Protein AF-A0A8S1UJ19-F1 (afdb_monomer_lite)

Foldseek 3Di:
DVLLVQLVVLLVDLPAQEDERELDAQAPLVLQVLCCCQPVVHDPVVSVVVVVVVQVVCCVPVVDRRRVSGSLVSLLSGDQSHEYEYEEECAASNRHPVRVVSSVVSHNHHYHYDYDHDYSPDDDDPVVVVVVVVVVCVSVVNPPPDPVVVVVVVVVVVVVVPDPDDDPDPDPDPPDDDDDDDDD

InterPro domains:
  IPR052920 Potential DNA-binding regulatory protein [PTHR43358] (1-150)

Sequence (184 aa):
MGSATAILSASENPNFRVIVCDSPFSNFYMLCSDLAKSRYHIPNFCFKCCWCFIKSKIQKEAHFNVDDLNLLQVVQTLSNDLSIIFLQAKQDELIQTKHATLLIENFRGKKKLITFDGTHNSLRPKQVMEETVALIKKEFGAESWNQTTFQKEIKLSSRHSSVNAPLLRASKTSIIPQTEDTEQ

Secondary structure (DSSP, 8-state):
-HHHHHHHHHHH-TT--EEEEES--S-HHHHHHHHHHHTS---HHHHHHHHHHHHHHHHHHH---GGG--HHHHHHHS-TT-EEEEEEETT-SSS-THHHHHHHHH--SEEEEEEES--TTSPPPHHHHHHHHHHHHHHTT-TT--HHHHHHHHHHHTT-TT----------------------

Radius of gyration: 21.39 Å; chains: 1; bounding box: 75×48×42 Å

Structure (mmCIF, N/CA/C/O backbone):
data_AF-A0A8S1UJ19-F1
#
_entry.id   AF-A0A8S1UJ19-F1
#
loop_
_atom_site.group_PDB
_atom_site.id
_atom_site.type_symbol
_atom_site.label_atom_id
_atom_site.label_alt_id
_atom_site.label_comp_id
_atom_site.label_asym_id
_atom_site.label_entity_id
_atom_site.label_seq_id
_atom_site.pdbx_PDB_ins_code
_atom_site.Cartn_x
_atom_site.Cartn_y
_atom_site.Cartn_z
_atom_site.occupancy
_atom_site.B_iso_or_equiv
_atom_site.auth_seq_id
_atom_site.auth_comp_id
_atom_site.auth_asym_id
_atom_site.auth_atom_id
_atom_site.pdbx_PDB_model_num
ATOM 1 N N . MET A 1 1 ? -1.860 5.958 -4.468 1.00 87.44 1 MET A N 1
ATOM 2 C CA . MET A 1 1 ? -1.381 7.274 -3.972 1.00 87.44 1 MET A CA 1
ATOM 3 C C . MET A 1 1 ? -1.851 7.541 -2.548 1.00 87.44 1 MET A C 1
ATOM 5 O O . MET A 1 1 ? -1.004 7.554 -1.671 1.00 87.44 1 MET A O 1
ATOM 9 N N . GLY A 1 2 ? -3.162 7.656 -2.289 1.00 94.75 2 GLY A N 1
ATOM 10 C CA . GLY A 1 2 ? -3.682 7.975 -0.947 1.00 94.75 2 GLY A CA 1
ATOM 11 C C . GLY A 1 2 ? -3.224 7.027 0.169 1.00 94.75 2 GLY A C 1
ATOM 12 O O . GLY A 1 2 ? -2.862 7.491 1.242 1.00 94.75 2 GLY A O 1
ATOM 13 N N . SER A 1 3 ? -3.135 5.719 -0.099 1.00 95.69 3 SER A N 1
ATOM 14 C CA . SER A 1 3 ? -2.605 4.762 0.882 1.00 95.69 3 SER A CA 1
ATOM 15 C C . SER A 1 3 ? -1.147 5.041 1.281 1.00 95.69 3 SER A C 1
ATOM 17 O O . SER A 1 3 ? -0.821 4.960 2.462 1.00 95.69 3 SER A O 1
ATOM 19 N N . ALA A 1 4 ? -0.283 5.408 0.328 1.00 95.25 4 ALA A N 1
ATOM 20 C CA . ALA A 1 4 ? 1.112 5.730 0.624 1.00 95.25 4 ALA A CA 1
ATOM 21 C C . ALA A 1 4 ? 1.212 6.983 1.495 1.00 95.25 4 ALA A C 1
ATOM 23 O O . ALA A 1 4 ? 1.922 6.985 2.495 1.00 95.25 4 ALA A O 1
ATOM 24 N N . THR A 1 5 ? 0.434 8.014 1.158 1.00 95.62 5 THR A N 1
ATOM 25 C CA . THR A 1 5 ? 0.326 9.230 1.966 1.00 95.62 5 THR A CA 1
ATOM 26 C C . THR A 1 5 ? -0.165 8.917 3.376 1.00 95.62 5 THR A C 1
ATOM 28 O O . THR A 1 5 ? 0.443 9.382 4.327 1.00 95.62 5 THR A O 1
ATOM 31 N N . ALA A 1 6 ? -1.198 8.085 3.536 1.00 97.12 6 ALA A N 1
ATOM 32 C CA . ALA A 1 6 ? -1.717 7.716 4.853 1.00 97.12 6 ALA A CA 1
ATOM 33 C C . ALA A 1 6 ? -0.667 7.006 5.724 1.00 97.12 6 ALA A C 1
ATOM 35 O O . ALA A 1 6 ? -0.534 7.332 6.900 1.00 97.12 6 ALA A O 1
ATOM 36 N N . ILE A 1 7 ? 0.100 6.073 5.148 1.00 96.88 7 ILE A N 1
ATOM 37 C CA . ILE A 1 7 ? 1.187 5.371 5.849 1.00 96.88 7 ILE A CA 1
ATOM 38 C C . ILE A 1 7 ? 2.293 6.351 6.262 1.00 96.88 7 ILE A C 1
ATOM 40 O O . ILE A 1 7 ? 2.727 6.330 7.411 1.00 96.88 7 ILE A O 1
ATOM 44 N N . LEU A 1 8 ? 2.722 7.232 5.355 1.00 95.31 8 LEU A N 1
ATOM 45 C CA . LEU A 1 8 ? 3.752 8.232 5.649 1.00 95.31 8 LEU A CA 1
ATOM 46 C C . LEU A 1 8 ? 3.285 9.224 6.720 1.00 95.31 8 LEU A C 1
ATOM 48 O O . LEU A 1 8 ? 3.982 9.431 7.708 1.00 95.31 8 LEU A O 1
ATOM 52 N N . SER A 1 9 ? 2.069 9.759 6.603 1.00 96.12 9 SER A N 1
ATOM 53 C CA . SER A 1 9 ? 1.495 10.649 7.617 1.00 96.12 9 SER A CA 1
ATOM 54 C C . SER A 1 9 ? 1.358 9.968 8.980 1.00 96.12 9 SER A C 1
ATOM 56 O O . SER A 1 9 ? 1.577 10.608 10.005 1.00 96.12 9 SER A O 1
ATOM 58 N N . ALA A 1 10 ? 1.039 8.670 9.014 1.00 96.06 10 ALA A N 1
ATOM 59 C CA . ALA A 1 10 ? 1.007 7.897 10.254 1.00 96.06 10 ALA A CA 1
ATOM 60 C C . ALA A 1 10 ? 2.392 7.706 10.887 1.00 96.06 10 ALA A C 1
ATOM 62 O O . A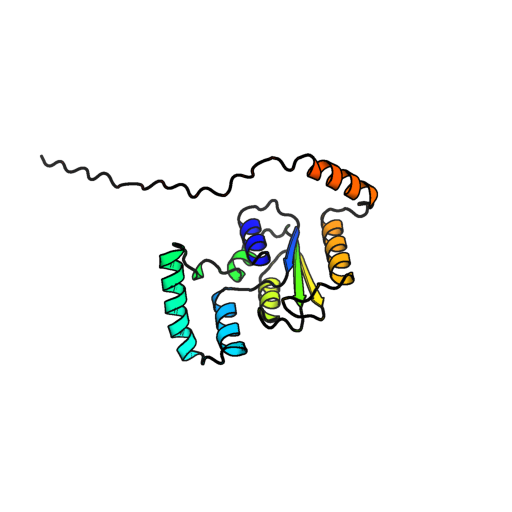LA A 1 10 ? 2.491 7.591 12.106 1.00 96.06 10 ALA A O 1
ATOM 63 N N . SER A 1 11 ? 3.458 7.708 10.083 1.00 94.94 11 SER A N 1
ATOM 64 C CA . SER A 1 11 ? 4.832 7.653 10.593 1.00 94.94 11 SER A CA 1
ATOM 65 C C . SER A 1 11 ? 5.301 8.976 11.197 1.00 94.94 11 SER A C 1
ATOM 67 O O . SER A 1 11 ? 6.086 8.974 12.140 1.00 94.94 11 SER A O 1
ATOM 69 N N . GLU A 1 12 ? 4.779 10.100 10.704 1.00 93.81 12 GLU A N 1
ATOM 70 C CA . GLU A 1 12 ? 5.092 11.439 11.215 1.00 93.81 12 GLU A CA 1
ATOM 71 C C . GLU A 1 12 ? 4.229 11.826 12.424 1.00 93.81 12 GLU A C 1
ATOM 73 O O . GLU A 1 12 ? 4.625 12.664 13.233 1.00 93.81 12 GLU A O 1
ATOM 78 N N . ASN A 1 13 ? 3.043 11.226 12.565 1.00 92.94 13 ASN A N 1
ATOM 79 C CA . ASN A 1 13 ? 2.096 11.548 13.626 1.00 92.94 13 ASN A CA 1
ATOM 80 C C . ASN A 1 13 ? 1.559 10.276 14.312 1.00 92.94 13 ASN A C 1
ATOM 82 O O . ASN A 1 13 ? 0.641 9.637 13.795 1.00 92.94 13 ASN A O 1
ATOM 86 N N . PRO A 1 14 ? 2.033 9.939 15.525 1.00 88.50 14 PRO A N 1
ATOM 87 C CA . PRO A 1 14 ? 1.602 8.731 16.230 1.00 88.50 14 PRO A CA 1
ATOM 88 C C . PRO A 1 14 ? 0.162 8.808 16.768 1.00 88.50 14 PRO A C 1
ATOM 90 O O . PRO A 1 14 ? -0.342 7.816 17.286 1.00 88.50 14 PRO A O 1
ATOM 93 N N . ASN A 1 15 ? -0.521 9.955 16.651 1.00 90.69 15 ASN A N 1
ATOM 94 C CA . ASN A 1 15 ? -1.896 10.119 17.136 1.00 90.69 15 ASN A CA 1
ATOM 95 C C . ASN A 1 15 ? -2.950 9.480 16.218 1.00 90.69 15 ASN A C 1
ATOM 97 O O . ASN A 1 15 ? -4.129 9.426 16.578 1.00 90.69 15 ASN A O 1
ATOM 101 N N . PHE A 1 16 ? -2.569 9.013 15.026 1.00 93.50 16 PHE A N 1
ATOM 102 C CA . PHE A 1 16 ? -3.490 8.253 14.189 1.00 93.50 16 PHE A CA 1
ATOM 103 C C . PHE A 1 16 ? -3.824 6.917 14.856 1.00 93.50 16 PHE A C 1
ATOM 105 O O . PHE A 1 16 ? -2.955 6.091 15.113 1.00 93.50 16 PHE A O 1
ATOM 112 N N . ARG A 1 17 ? -5.116 6.693 15.111 1.00 93.69 17 ARG A N 1
ATOM 113 C CA . ARG A 1 17 ? -5.616 5.446 15.706 1.00 93.69 17 ARG A CA 1
ATOM 114 C C . ARG A 1 17 ? -5.985 4.397 14.661 1.00 93.69 17 ARG A C 1
ATOM 116 O O . ARG A 1 17 ? -5.804 3.206 14.890 1.00 93.69 17 ARG A O 1
ATOM 123 N N . VAL A 1 1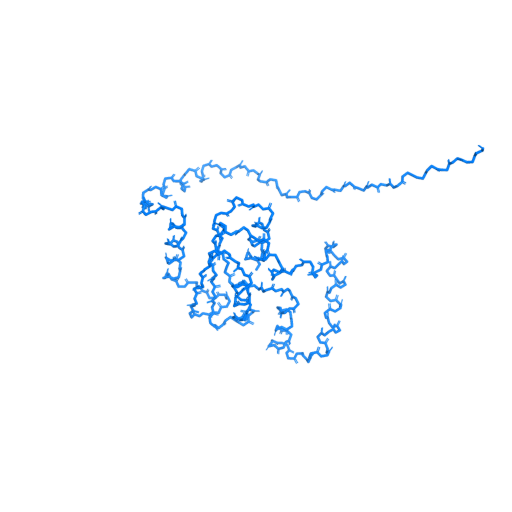8 ? -6.503 4.835 13.514 1.00 96.19 18 VAL A N 1
ATOM 124 C CA . VAL A 1 18 ? -6.904 3.960 12.407 1.00 96.19 18 VAL A CA 1
ATOM 125 C C . VAL A 1 18 ? -6.549 4.616 11.081 1.00 96.19 18 VAL A C 1
ATOM 127 O O . VAL A 1 18 ? -6.849 5.794 10.889 1.00 96.19 18 VAL A O 1
ATOM 130 N N . ILE A 1 19 ? -5.980 3.850 10.151 1.00 97.69 19 ILE A N 1
ATOM 131 C CA . ILE A 1 19 ? -5.850 4.245 8.743 1.00 97.69 19 ILE A CA 1
ATOM 132 C C . ILE A 1 19 ? -6.422 3.165 7.822 1.00 97.69 19 ILE A C 1
ATOM 134 O O . ILE A 1 19 ? -6.336 1.966 8.100 1.00 97.69 19 ILE A O 1
ATOM 138 N N . VAL A 1 20 ? -6.997 3.599 6.699 1.00 98.12 20 VAL A N 1
ATOM 139 C CA . VAL A 1 20 ? -7.483 2.714 5.635 1.00 98.12 20 VAL A CA 1
ATOM 140 C C . VAL A 1 20 ? -6.581 2.874 4.420 1.00 98.12 20 VAL A C 1
ATOM 142 O O . VAL A 1 20 ? -6.403 3.971 3.894 1.00 98.12 20 VAL A O 1
ATOM 145 N N . CYS A 1 21 ? -6.005 1.765 3.980 1.00 97.94 21 CYS A N 1
ATOM 146 C CA . CYS A 1 21 ? -5.074 1.683 2.871 1.00 97.94 21 CYS A CA 1
ATOM 147 C C . CYS A 1 21 ? -5.731 0.939 1.705 1.00 97.94 21 CYS A C 1
ATOM 149 O O . CYS A 1 21 ? -5.700 -0.289 1.664 1.00 97.94 21 CYS A O 1
ATOM 151 N N . ASP A 1 22 ? -6.330 1.680 0.770 1.00 97.25 22 ASP A N 1
ATOM 152 C CA . ASP A 1 22 ? -6.917 1.126 -0.459 1.00 97.25 22 ASP A CA 1
ATOM 153 C C . ASP A 1 22 ? -5.871 1.015 -1.577 1.00 97.25 22 ASP A C 1
ATOM 155 O O . ASP A 1 22 ? -5.212 2.006 -1.911 1.00 97.25 22 ASP A O 1
ATOM 159 N N . SER A 1 23 ? -5.701 -0.198 -2.113 1.00 96.31 23 SER A N 1
ATOM 160 C CA . SER A 1 23 ? -4.664 -0.582 -3.081 1.00 96.31 23 SER A CA 1
ATOM 161 C C . SER A 1 23 ? -3.264 -0.057 -2.691 1.00 96.31 23 SER A C 1
ATOM 163 O O . SER A 1 23 ? -2.697 0.799 -3.379 1.00 96.31 23 SER A O 1
ATOM 165 N N . PRO A 1 24 ? -2.683 -0.515 -1.566 1.00 96.50 24 PRO A N 1
ATOM 166 C CA . PRO A 1 24 ? -1.356 -0.087 -1.129 1.00 96.50 24 PRO A CA 1
ATOM 167 C C . PRO A 1 24 ? -0.246 -0.716 -1.989 1.00 96.50 24 PRO A C 1
ATOM 169 O O . PRO A 1 24 ? -0.251 -1.923 -2.227 1.00 96.50 24 PRO A O 1
ATOM 172 N N . PHE A 1 25 ? 0.766 0.060 -2.389 1.00 96.44 25 PHE A N 1
ATOM 173 C CA . PHE A 1 25 ? 2.015 -0.500 -2.927 1.00 96.44 25 PHE A CA 1
ATOM 174 C C . PHE A 1 25 ? 3.078 -0.574 -1.824 1.00 96.44 25 PHE A C 1
ATOM 176 O O . PHE A 1 25 ? 3.108 0.270 -0.940 1.00 96.44 25 PHE A O 1
ATOM 183 N N . SER A 1 26 ? 3.975 -1.557 -1.875 1.00 95.06 26 SER A N 1
ATOM 184 C CA . SER A 1 26 ? 4.983 -1.776 -0.823 1.00 95.06 26 SER A CA 1
ATOM 185 C C . SER A 1 26 ? 6.222 -0.880 -0.950 1.00 95.06 26 SER A C 1
ATOM 187 O O . SER A 1 26 ? 6.720 -0.349 0.036 1.00 95.06 26 SER A O 1
ATOM 189 N N . ASN A 1 27 ? 6.731 -0.695 -2.164 1.00 93.25 27 ASN A N 1
ATOM 190 C CA . ASN A 1 27 ? 7.750 0.298 -2.498 1.00 93.25 27 ASN A CA 1
ATOM 191 C C . ASN A 1 27 ? 7.648 0.646 -3.987 1.00 93.25 27 ASN A C 1
ATOM 193 O O . ASN A 1 27 ? 7.098 -0.126 -4.782 1.00 93.25 27 ASN A O 1
ATOM 197 N N . PHE A 1 28 ? 8.163 1.818 -4.354 1.00 92.44 28 PHE A N 1
ATOM 198 C CA . PHE A 1 28 ? 7.996 2.349 -5.704 1.00 92.44 28 PHE A CA 1
ATOM 199 C C . PHE A 1 28 ? 8.764 1.542 -6.764 1.00 92.44 28 PHE A C 1
ATOM 201 O O . PHE A 1 28 ? 8.252 1.337 -7.863 1.00 92.44 28 PHE A O 1
ATOM 208 N N . TYR A 1 29 ? 9.940 1.002 -6.419 1.00 93.31 29 TYR A N 1
ATOM 209 C CA . TYR A 1 29 ? 10.721 0.141 -7.316 1.00 93.31 29 TYR A CA 1
ATOM 210 C C . TYR A 1 29 ? 9.928 -1.089 -7.753 1.00 93.31 29 TYR A C 1
ATOM 212 O O . TYR A 1 29 ? 9.802 -1.356 -8.947 1.00 93.31 29 TYR A O 1
ATOM 220 N N . MET A 1 30 ? 9.361 -1.825 -6.794 1.00 93.62 30 MET A N 1
ATOM 221 C CA . MET A 1 30 ? 8.567 -3.019 -7.070 1.00 93.62 30 MET A CA 1
ATOM 222 C C . MET A 1 30 ? 7.333 -2.687 -7.904 1.00 93.62 30 MET A C 1
ATOM 224 O O . MET A 1 30 ? 7.052 -3.406 -8.856 1.00 93.62 30 MET A O 1
ATOM 228 N N . LEU A 1 31 ? 6.647 -1.581 -7.599 1.00 94.38 31 LEU A N 1
ATOM 229 C CA . LEU A 1 31 ? 5.498 -1.126 -8.382 1.00 94.38 31 LEU A CA 1
ATOM 230 C C . LEU A 1 31 ? 5.884 -0.881 -9.850 1.00 94.38 31 LEU A C 1
ATOM 232 O O . LEU A 1 31 ? 5.244 -1.396 -10.765 1.00 94.38 31 LEU A O 1
ATOM 236 N N . CYS A 1 32 ? 6.957 -0.127 -10.092 1.00 94.69 32 CYS A N 1
ATOM 237 C CA . CYS A 1 32 ? 7.427 0.145 -11.447 1.00 94.69 32 CYS A CA 1
ATOM 238 C C . CYS A 1 32 ? 7.931 -1.118 -12.154 1.00 94.69 32 CYS A C 1
ATOM 240 O O . CYS A 1 32 ? 7.672 -1.285 -13.343 1.00 94.69 32 CYS A O 1
ATOM 242 N N . SER A 1 33 ? 8.611 -2.011 -11.434 1.00 94.69 33 SER A N 1
ATOM 243 C CA . SER A 1 33 ? 9.080 -3.301 -11.950 1.00 94.69 33 SER A CA 1
ATOM 244 C C . SER A 1 33 ? 7.909 -4.175 -12.398 1.00 94.69 33 SER A C 1
ATOM 246 O O . SER A 1 33 ? 7.962 -4.800 -13.457 1.00 94.69 33 SER A O 1
ATOM 248 N N . ASP A 1 34 ? 6.841 -4.212 -11.604 1.00 94.31 34 ASP A N 1
ATOM 249 C CA . ASP A 1 34 ? 5.639 -4.976 -11.916 1.00 94.31 34 ASP A CA 1
ATOM 250 C C . ASP A 1 34 ? 4.945 -4.435 -13.154 1.00 94.31 34 ASP A C 1
ATOM 252 O O . ASP A 1 34 ? 4.639 -5.213 -14.053 1.00 94.31 34 ASP A O 1
ATOM 256 N N . LEU A 1 35 ? 4.781 -3.114 -13.248 1.00 94.25 35 LEU A N 1
ATOM 257 C CA . LEU A 1 35 ? 4.183 -2.466 -14.415 1.00 94.25 35 LEU A CA 1
ATOM 258 C C . LEU A 1 35 ? 5.026 -2.643 -15.675 1.00 94.25 35 LEU A C 1
ATOM 260 O O . LEU A 1 35 ? 4.487 -2.921 -16.747 1.00 94.25 35 LEU A O 1
ATOM 264 N N . ALA A 1 36 ? 6.348 -2.518 -15.554 1.00 94.81 36 ALA A N 1
ATOM 265 C CA . ALA A 1 36 ? 7.276 -2.751 -16.652 1.00 94.81 36 ALA A CA 1
ATOM 266 C C . ALA A 1 36 ? 7.108 -4.167 -17.216 1.00 94.81 36 ALA A C 1
ATOM 268 O O . ALA A 1 36 ? 7.046 -4.337 -18.433 1.00 94.81 36 ALA A O 1
ATOM 269 N N . LYS A 1 37 ? 6.954 -5.169 -16.344 1.00 93.31 37 LYS A N 1
ATOM 270 C CA . LYS A 1 37 ? 6.777 -6.568 -16.740 1.00 93.31 37 LYS A CA 1
ATOM 271 C C . LYS A 1 37 ? 5.370 -6.881 -17.258 1.00 93.31 37 LYS A C 1
ATOM 273 O O . LYS A 1 37 ? 5.247 -7.534 -18.292 1.00 93.31 37 LYS A O 1
ATOM 278 N N . SER A 1 38 ? 4.322 -6.477 -16.539 1.00 91.00 38 SER A N 1
ATOM 279 C CA . SER A 1 38 ? 2.939 -6.879 -16.832 1.00 91.00 38 SER A CA 1
ATOM 280 C C . SER A 1 38 ? 2.333 -6.103 -17.994 1.00 91.00 38 SER A C 1
ATOM 282 O O . SER A 1 38 ? 1.647 -6.696 -18.819 1.00 91.00 38 SER A O 1
ATOM 284 N N . ARG A 1 39 ? 2.595 -4.793 -18.069 1.00 91.19 39 ARG A N 1
ATOM 285 C CA . ARG A 1 39 ? 1.920 -3.885 -19.004 1.00 91.19 39 ARG A CA 1
ATOM 286 C C . ARG A 1 39 ? 2.762 -3.525 -20.218 1.00 91.19 39 ARG A C 1
ATOM 288 O O . ARG A 1 39 ? 2.213 -3.323 -21.294 1.00 91.19 39 ARG A O 1
ATOM 295 N N . TYR A 1 40 ? 4.078 -3.429 -20.044 1.00 91.25 40 TYR A N 1
ATOM 296 C CA . TYR A 1 40 ? 4.997 -3.022 -21.113 1.00 91.25 40 TYR A CA 1
ATOM 297 C C . TYR A 1 40 ? 5.898 -4.159 -21.611 1.00 91.25 40 TYR A C 1
ATOM 299 O O . TYR A 1 40 ? 6.666 -3.952 -22.547 1.00 91.25 40 TYR A O 1
ATOM 307 N N . HIS A 1 41 ? 5.819 -5.348 -20.998 1.00 93.06 41 HIS A N 1
ATOM 308 C CA . HIS A 1 41 ? 6.628 -6.527 -21.332 1.00 93.06 41 HIS A CA 1
ATOM 309 C C . HIS A 1 41 ? 8.142 -6.255 -21.406 1.00 93.06 41 HIS A C 1
ATOM 311 O O . HIS A 1 41 ? 8.871 -6.878 -22.176 1.00 93.06 41 HIS A O 1
ATOM 317 N N . ILE A 1 42 ? 8.630 -5.326 -20.582 1.00 92.19 42 ILE A N 1
ATOM 318 C CA . ILE A 1 42 ? 10.035 -4.927 -20.534 1.00 92.19 42 ILE A CA 1
ATOM 319 C C . ILE A 1 42 ? 10.836 -6.003 -19.780 1.00 92.19 42 ILE A C 1
ATOM 321 O O . ILE A 1 42 ? 10.513 -6.312 -18.629 1.00 92.19 42 ILE A O 1
ATOM 325 N N . PRO A 1 43 ? 11.914 -6.554 -20.372 1.00 91.94 43 PRO A N 1
ATOM 326 C CA . PRO A 1 43 ? 12.801 -7.483 -19.679 1.00 91.94 43 PRO A CA 1
ATOM 327 C C . PRO A 1 43 ? 13.489 -6.846 -18.464 1.00 91.94 43 PRO A C 1
ATOM 329 O O . PRO A 1 43 ? 13.861 -5.672 -18.483 1.00 91.94 43 PRO A O 1
ATOM 332 N N . ASN A 1 44 ? 13.760 -7.647 -17.428 1.00 89.69 44 ASN A N 1
ATOM 333 C CA . ASN A 1 44 ? 14.342 -7.167 -16.165 1.00 89.69 44 ASN A CA 1
ATOM 334 C C . ASN A 1 44 ? 15.664 -6.393 -16.332 1.00 89.69 44 ASN A C 1
ATOM 336 O O . ASN A 1 44 ? 15.927 -5.470 -15.563 1.00 89.69 44 ASN A O 1
ATOM 340 N N . PHE A 1 45 ? 16.514 -6.758 -17.301 1.00 89.19 45 PHE A N 1
ATOM 341 C CA . PHE A 1 45 ? 17.782 -6.048 -17.510 1.00 89.19 45 PHE A CA 1
ATOM 342 C C . PHE A 1 45 ? 17.547 -4.627 -18.052 1.00 89.19 45 PHE A C 1
ATOM 344 O O . PHE A 1 45 ? 18.153 -3.684 -17.548 1.00 89.19 45 PHE A O 1
ATOM 351 N N . CYS A 1 46 ? 16.612 -4.459 -18.997 1.00 92.81 46 CYS A N 1
ATOM 352 C CA . CYS A 1 46 ? 16.208 -3.152 -19.515 1.00 92.81 46 CYS A CA 1
ATOM 353 C C . CYS A 1 46 ? 15.568 -2.299 -18.418 1.00 92.81 46 CYS A C 1
ATOM 355 O O . CYS A 1 46 ? 15.851 -1.106 -18.318 1.00 92.81 46 CYS A O 1
ATOM 357 N N . PHE A 1 47 ? 14.745 -2.917 -17.561 1.00 94.69 47 PHE A N 1
ATOM 358 C CA . PHE A 1 47 ? 14.092 -2.213 -16.461 1.00 94.69 47 PHE A CA 1
ATOM 359 C C . PHE A 1 47 ? 15.100 -1.545 -15.523 1.00 94.69 47 PHE A C 1
ATOM 361 O O . PHE A 1 47 ? 14.884 -0.402 -15.139 1.00 94.69 47 PHE A O 1
ATOM 368 N N . LYS A 1 48 ? 16.229 -2.193 -15.205 1.00 93.12 48 LYS A N 1
ATOM 369 C CA . LYS A 1 48 ? 17.273 -1.583 -14.362 1.00 93.12 48 LYS A CA 1
ATOM 370 C C . LYS A 1 48 ? 17.819 -0.288 -14.969 1.00 93.12 48 LYS A C 1
ATOM 372 O O . LYS A 1 48 ? 17.973 0.697 -14.253 1.00 93.12 48 LYS A O 1
ATOM 377 N N . CYS A 1 49 ? 18.058 -0.263 -16.281 1.00 92.88 49 CYS A N 1
ATOM 378 C CA . CYS A 1 49 ? 18.480 0.952 -16.978 1.00 92.88 49 CYS A CA 1
ATOM 379 C C . CYS A 1 49 ? 17.389 2.030 -16.920 1.00 92.88 49 CYS A C 1
ATOM 381 O O . CYS A 1 49 ? 17.667 3.159 -16.519 1.00 92.88 49 CYS A O 1
ATOM 383 N N . CYS A 1 50 ? 16.141 1.681 -17.252 1.00 93.12 50 CYS A N 1
ATOM 384 C CA . CYS A 1 50 ? 15.000 2.597 -17.158 1.00 93.12 50 CYS A CA 1
ATOM 385 C C . CYS A 1 50 ? 14.811 3.148 -15.738 1.00 93.12 50 CYS A C 1
ATOM 387 O O . CYS A 1 50 ? 14.524 4.330 -15.573 1.00 93.12 50 CYS A O 1
ATOM 389 N N . TRP A 1 51 ? 15.011 2.317 -14.716 1.00 94.75 51 TRP A N 1
ATOM 390 C CA . TRP A 1 51 ? 14.902 2.710 -13.318 1.00 94.75 51 TRP A CA 1
ATOM 391 C C . TRP A 1 51 ? 15.928 3.777 -12.939 1.00 94.75 51 TRP A C 1
ATOM 393 O O . TRP A 1 51 ? 15.562 4.759 -12.298 1.00 94.75 51 TRP A O 1
ATOM 403 N N . CYS A 1 52 ? 17.180 3.650 -13.394 1.00 93.12 52 CYS A N 1
ATOM 404 C CA . CYS A 1 52 ? 18.188 4.693 -13.197 1.00 93.12 52 CYS A CA 1
ATOM 405 C C . CYS A 1 52 ? 17.727 6.033 -13.787 1.00 93.12 52 CYS A C 1
ATOM 407 O O . CYS A 1 52 ? 17.811 7.056 -13.112 1.00 93.12 52 CYS A O 1
ATOM 409 N N . PHE A 1 53 ? 17.166 6.031 -15.003 1.00 94.06 53 PHE A N 1
ATOM 410 C CA . PHE A 1 53 ? 16.626 7.249 -15.616 1.00 94.06 53 PHE A CA 1
ATOM 411 C C . PHE A 1 53 ? 15.438 7.826 -14.841 1.00 94.06 53 PHE A C 1
ATOM 413 O O . PHE A 1 53 ? 15.385 9.038 -14.630 1.00 94.06 53 PHE A O 1
ATOM 420 N N . ILE A 1 54 ? 14.504 6.981 -14.393 1.00 93.50 54 ILE A N 1
ATOM 421 C CA . ILE A 1 54 ? 13.357 7.397 -13.572 1.00 93.50 54 ILE A CA 1
ATOM 422 C C . ILE A 1 54 ? 13.852 8.047 -12.279 1.00 93.50 54 ILE A C 1
ATOM 424 O O . ILE A 1 54 ? 13.449 9.166 -11.967 1.00 93.50 54 ILE A O 1
ATOM 428 N N . LYS A 1 55 ? 14.778 7.394 -11.570 1.00 94.50 55 LYS A N 1
ATOM 429 C CA . LYS A 1 55 ? 15.371 7.909 -10.334 1.00 94.50 55 LYS A CA 1
ATOM 430 C C . LYS A 1 55 ? 16.071 9.249 -10.560 1.00 94.50 55 LYS A C 1
ATOM 432 O O . LYS A 1 55 ? 15.795 10.203 -9.838 1.00 94.50 55 LYS A O 1
ATOM 437 N N . SER A 1 56 ? 16.915 9.360 -11.589 1.00 94.94 56 SER A N 1
ATOM 438 C CA . SER A 1 56 ? 17.589 10.619 -11.933 1.00 94.94 56 SER A CA 1
ATOM 439 C C . SER A 1 56 ? 16.603 11.731 -12.286 1.00 94.94 56 SER A C 1
ATOM 441 O O . SER A 1 56 ? 16.811 12.877 -11.891 1.00 94.94 56 SER A O 1
ATOM 443 N N . LYS A 1 57 ? 15.517 11.414 -13.001 1.00 95.25 57 LYS A N 1
ATOM 444 C CA . LYS A 1 57 ? 14.492 12.398 -13.358 1.00 95.25 57 LYS A CA 1
ATOM 445 C C . LYS A 1 57 ? 13.714 12.881 -12.133 1.00 95.25 57 LYS A C 1
ATOM 447 O O . LYS A 1 57 ? 13.559 14.086 -11.972 1.00 95.25 57 LYS A O 1
ATOM 452 N N . ILE A 1 58 ? 13.289 11.972 -11.253 1.00 94.44 58 ILE A N 1
ATOM 453 C CA . ILE A 1 58 ? 12.596 12.322 -10.001 1.00 94.44 58 ILE A CA 1
ATOM 454 C C . ILE A 1 58 ? 13.504 13.180 -9.116 1.00 94.44 58 ILE A C 1
ATOM 456 O O . ILE A 1 58 ? 13.077 14.234 -8.655 1.00 94.44 58 ILE A O 1
ATOM 460 N N . GLN A 1 59 ? 14.773 12.799 -8.953 1.00 95.31 59 GLN A N 1
ATOM 461 C CA . GLN A 1 59 ? 15.733 13.594 -8.185 1.00 95.31 59 GLN A CA 1
ATOM 462 C C . GLN A 1 59 ? 15.909 15.001 -8.774 1.00 95.31 59 GLN A C 1
ATOM 464 O O . GLN A 1 59 ? 15.994 15.974 -8.029 1.00 95.31 59 GLN A O 1
ATOM 469 N N . LYS A 1 60 ? 15.966 15.123 -10.105 1.00 96.69 60 LYS A N 1
ATOM 470 C CA . LYS A 1 60 ? 16.156 16.409 -10.785 1.00 96.69 60 LYS A CA 1
ATOM 471 C C . LYS A 1 60 ? 14.931 17.320 -10.690 1.00 96.69 60 LYS A C 1
ATOM 473 O O . LYS A 1 60 ? 15.104 18.520 -10.518 1.00 96.69 60 LYS A O 1
ATOM 478 N N . GLU A 1 61 ? 13.726 16.777 -10.849 1.00 96.12 61 GLU A N 1
ATOM 479 C CA . GLU A 1 61 ? 12.499 17.583 -10.934 1.00 96.12 61 GLU A CA 1
ATOM 480 C C . GLU A 1 61 ? 11.802 17.782 -9.586 1.00 96.12 61 GLU A C 1
ATOM 482 O O . GLU A 1 61 ? 11.235 18.843 -9.344 1.00 96.12 61 GLU A O 1
ATOM 487 N N . ALA A 1 62 ? 11.850 16.786 -8.702 1.00 93.25 62 ALA A N 1
ATOM 488 C CA . ALA A 1 62 ? 11.188 16.826 -7.400 1.00 93.25 62 ALA A CA 1
ATOM 489 C C . ALA A 1 62 ? 12.160 17.039 -6.229 1.00 93.25 62 ALA A C 1
ATOM 491 O O . ALA A 1 62 ? 11.706 17.156 -5.094 1.00 93.25 62 ALA A O 1
ATOM 492 N N . HIS A 1 63 ? 13.478 17.069 -6.479 1.00 93.88 63 HIS A N 1
ATOM 493 C CA . HIS A 1 63 ? 14.511 17.136 -5.434 1.00 93.88 63 HIS A CA 1
ATOM 494 C C . HIS A 1 63 ? 14.342 16.055 -4.355 1.00 93.88 63 HIS A C 1
ATOM 496 O O . HIS A 1 63 ? 14.665 16.263 -3.189 1.00 93.88 63 HIS A O 1
ATOM 502 N N . PHE A 1 64 ? 13.826 14.897 -4.765 1.00 90.25 64 PHE A N 1
ATOM 503 C CA . PHE A 1 64 ? 13.427 13.808 -3.888 1.00 90.25 64 PHE A CA 1
ATOM 504 C C . PHE A 1 64 ? 14.119 12.514 -4.306 1.00 90.25 64 PHE A C 1
ATOM 506 O O . PHE A 1 64 ? 14.050 12.120 -5.475 1.00 90.25 64 PHE A O 1
ATOM 513 N N . ASN A 1 65 ? 14.744 11.831 -3.347 1.00 89.75 65 ASN A N 1
ATOM 514 C CA . ASN A 1 65 ? 15.305 10.516 -3.597 1.00 89.75 65 ASN A CA 1
ATOM 515 C C . ASN A 1 65 ? 14.191 9.475 -3.516 1.00 89.75 65 ASN A C 1
ATOM 517 O O . ASN A 1 65 ? 13.648 9.187 -2.455 1.00 89.75 65 ASN A O 1
ATOM 521 N N . VAL A 1 66 ? 13.869 8.876 -4.658 1.00 90.00 66 VAL A N 1
ATOM 522 C CA . VAL A 1 66 ? 12.752 7.933 -4.762 1.00 90.00 66 VAL A CA 1
ATOM 523 C C . VAL A 1 66 ? 12.916 6.679 -3.898 1.00 90.00 66 VAL A C 1
ATOM 525 O O . VAL A 1 66 ? 11.919 6.057 -3.538 1.00 90.00 66 VAL A O 1
ATOM 528 N N . ASP A 1 67 ? 14.150 6.318 -3.543 1.00 87.12 67 ASP A N 1
ATOM 529 C CA . ASP A 1 67 ? 14.417 5.162 -2.682 1.00 87.12 67 ASP A CA 1
ATOM 530 C C . ASP A 1 67 ? 13.962 5.398 -1.234 1.00 87.12 67 ASP A C 1
ATOM 532 O O . ASP A 1 67 ? 13.685 4.434 -0.521 1.00 87.12 67 ASP A O 1
ATOM 536 N N . ASP A 1 68 ? 13.801 6.661 -0.828 1.00 85.62 68 ASP A N 1
ATOM 537 C CA . ASP A 1 68 ? 13.264 7.028 0.483 1.00 85.62 68 ASP A CA 1
ATOM 538 C C . ASP A 1 68 ? 11.752 6.718 0.562 1.00 85.62 68 ASP A C 1
ATOM 540 O O . ASP A 1 68 ? 11.192 6.557 1.646 1.00 85.62 68 ASP A O 1
ATOM 544 N N . LEU A 1 69 ? 11.074 6.545 -0.587 1.00 87.62 69 LEU A N 1
ATOM 545 C CA . LEU A 1 69 ? 9.682 6.087 -0.672 1.00 87.62 69 LEU A CA 1
ATOM 546 C C . LEU A 1 69 ? 9.583 4.558 -0.538 1.00 87.62 69 LEU A C 1
ATOM 548 O O . LEU A 1 69 ? 9.120 3.841 -1.437 1.00 87.62 69 LEU A O 1
ATOM 552 N N . ASN A 1 70 ? 10.014 4.048 0.614 1.00 91.94 70 ASN A N 1
ATOM 553 C CA . ASN A 1 70 ? 9.979 2.629 0.940 1.00 91.94 70 ASN A CA 1
ATOM 554 C C . ASN A 1 70 ? 8.985 2.337 2.067 1.00 91.94 70 ASN A C 1
ATOM 556 O O . ASN A 1 70 ? 9.337 2.310 3.248 1.00 91.94 70 ASN A O 1
ATOM 560 N N . LEU A 1 71 ? 7.730 2.058 1.703 1.00 95.69 71 LEU A N 1
ATOM 561 C CA . LEU A 1 71 ? 6.689 1.822 2.702 1.00 95.69 71 LEU A CA 1
ATOM 562 C C . LEU A 1 71 ? 6.933 0.557 3.526 1.00 95.69 71 LEU A C 1
ATOM 564 O O . LEU A 1 71 ? 6.451 0.504 4.648 1.00 95.69 71 LEU A O 1
ATOM 568 N N . LEU A 1 72 ? 7.703 -0.425 3.040 1.00 95.69 72 LEU A N 1
ATOM 569 C CA . LEU A 1 72 ? 8.066 -1.605 3.840 1.00 95.69 72 LEU A CA 1
ATOM 570 C C . LEU A 1 72 ? 8.896 -1.245 5.068 1.00 95.69 72 LEU A C 1
ATOM 572 O O . LEU A 1 72 ? 8.709 -1.850 6.118 1.00 95.69 72 LEU A O 1
ATOM 576 N N . GLN A 1 73 ? 9.792 -0.267 4.944 1.00 94.62 73 GLN A N 1
ATOM 577 C CA . GLN A 1 73 ? 10.558 0.230 6.083 1.00 94.62 73 GLN A CA 1
ATOM 578 C C . GLN A 1 73 ? 9.675 1.095 6.980 1.00 94.62 73 GLN A C 1
ATOM 580 O O . GLN A 1 73 ? 9.662 0.904 8.191 1.00 94.62 73 GLN A O 1
ATOM 585 N N . VAL A 1 74 ? 8.875 1.983 6.383 1.00 95.88 74 VAL A N 1
ATOM 586 C CA . VAL A 1 74 ? 7.994 2.891 7.130 1.00 95.88 74 VAL A CA 1
ATOM 587 C C . VAL A 1 74 ? 6.965 2.125 7.963 1.00 95.88 74 VAL A C 1
ATOM 589 O O . VAL A 1 74 ? 6.772 2.443 9.129 1.00 95.88 74 VAL A O 1
ATOM 592 N N . VAL A 1 75 ? 6.331 1.071 7.436 1.00 96.75 75 VAL A N 1
ATOM 593 C CA . VAL A 1 75 ? 5.335 0.321 8.223 1.00 96.75 75 VAL A CA 1
ATOM 594 C C . VAL A 1 75 ? 5.930 -0.358 9.455 1.00 96.75 75 VAL A C 1
ATOM 596 O O . VAL A 1 75 ? 5.212 -0.575 10.423 1.00 96.75 75 VAL A O 1
ATOM 599 N N . GLN A 1 76 ? 7.228 -0.669 9.464 1.00 95.81 76 GLN A N 1
ATOM 600 C CA . GLN A 1 76 ? 7.880 -1.259 10.636 1.00 95.81 76 GLN A CA 1
ATOM 601 C C . GLN A 1 76 ? 8.100 -0.246 11.768 1.00 95.81 76 GLN A C 1
ATOM 603 O O . GLN A 1 76 ? 8.279 -0.664 12.912 1.00 95.81 76 GLN A O 1
ATOM 608 N N . THR A 1 77 ? 8.100 1.058 11.466 1.00 95.00 77 THR A N 1
ATOM 609 C CA . THR A 1 77 ? 8.298 2.132 12.454 1.00 95.00 77 THR A CA 1
ATOM 610 C C . THR A 1 77 ? 6.988 2.664 13.032 1.00 95.00 77 THR A C 1
ATOM 612 O O . THR A 1 77 ? 7.010 3.413 14.007 1.00 95.00 77 THR A O 1
ATOM 615 N N . LEU A 1 78 ? 5.847 2.278 12.454 1.00 96.44 78 LEU A N 1
ATOM 616 C CA . LEU A 1 78 ? 4.526 2.699 12.911 1.00 96.44 78 LEU A CA 1
ATOM 617 C C . LEU A 1 78 ? 4.218 2.187 14.324 1.00 96.44 78 LEU A C 1
ATOM 619 O O . LEU A 1 78 ? 4.627 1.094 14.716 1.00 96.44 78 LEU A O 1
ATOM 623 N N . SER A 1 79 ? 3.439 2.976 15.067 1.00 93.25 79 SER A N 1
ATOM 624 C CA . SER A 1 79 ? 2.988 2.620 16.416 1.00 93.25 79 SER A CA 1
ATOM 625 C C . SER A 1 79 ? 2.209 1.300 16.429 1.00 93.25 79 SER A C 1
ATOM 627 O O . SER A 1 79 ? 1.394 1.034 15.545 1.00 93.25 79 SER A O 1
ATOM 629 N N . ASN A 1 80 ? 2.397 0.498 17.479 1.00 91.69 80 ASN A N 1
ATOM 630 C CA . ASN A 1 80 ? 1.624 -0.730 17.692 1.00 91.69 80 ASN A CA 1
ATOM 631 C C . ASN A 1 80 ? 0.150 -0.451 18.036 1.00 91.69 80 ASN A C 1
ATOM 633 O O . ASN A 1 80 ? -0.693 -1.329 17.847 1.00 91.69 80 ASN A O 1
ATOM 637 N N . ASP A 1 81 ? -0.159 0.760 18.513 1.00 91.88 81 ASP A N 1
ATOM 638 C CA . ASP A 1 81 ? -1.524 1.195 18.831 1.00 91.88 81 ASP A CA 1
ATOM 639 C C . ASP A 1 81 ? -2.325 1.611 17.587 1.00 91.88 81 ASP A C 1
ATOM 641 O O . ASP A 1 81 ? -3.545 1.780 17.663 1.00 91.88 81 ASP A O 1
ATOM 645 N N . LEU A 1 82 ? -1.651 1.760 16.442 1.00 95.69 82 LEU A N 1
ATOM 646 C CA . LEU A 1 82 ? -2.284 2.026 15.159 1.00 95.69 82 LEU A CA 1
ATOM 647 C C . LEU A 1 82 ? -2.950 0.754 14.621 1.00 95.69 82 LEU A C 1
ATOM 649 O O . LEU A 1 82 ? -2.359 -0.328 14.587 1.00 95.69 82 LEU A O 1
ATOM 653 N N . SER A 1 83 ? -4.165 0.917 14.108 1.00 96.94 83 SER A N 1
ATOM 654 C CA . SER A 1 83 ? -4.871 -0.106 13.343 1.00 96.94 83 SER A CA 1
ATOM 655 C C . SER A 1 83 ? -4.846 0.218 11.850 1.00 96.94 83 SER A C 1
ATOM 657 O O . SER A 1 83 ? -5.221 1.317 11.439 1.00 96.94 83 SER A O 1
ATOM 659 N N . ILE A 1 84 ? -4.442 -0.742 11.015 1.00 98.12 84 ILE A N 1
ATOM 660 C CA . ILE A 1 84 ? -4.424 -0.585 9.554 1.00 98.12 84 ILE A CA 1
ATOM 661 C C . ILE A 1 84 ? -5.420 -1.544 8.904 1.00 98.12 84 ILE A C 1
ATOM 663 O O . ILE A 1 84 ? -5.347 -2.764 9.074 1.00 98.12 84 ILE A O 1
ATOM 667 N N . ILE A 1 85 ? -6.336 -0.987 8.115 1.00 98.38 85 ILE A N 1
ATOM 668 C CA . ILE A 1 85 ? -7.265 -1.748 7.278 1.00 98.38 85 ILE A CA 1
ATOM 669 C C . ILE A 1 85 ? -6.771 -1.658 5.837 1.00 98.38 85 ILE A C 1
ATOM 671 O O . ILE A 1 85 ? -6.775 -0.587 5.238 1.00 98.38 85 ILE A O 1
ATOM 675 N N . PHE A 1 86 ? -6.349 -2.780 5.274 1.00 98.25 86 PHE A N 1
ATOM 676 C CA . PHE A 1 86 ? -5.908 -2.895 3.892 1.00 98.25 86 PHE A CA 1
ATOM 677 C C . PHE A 1 86 ? -7.072 -3.347 3.013 1.00 98.25 86 PHE A C 1
ATOM 679 O O . PHE A 1 86 ? -7.695 -4.374 3.293 1.00 98.25 86 PHE A O 1
ATOM 686 N N . LEU A 1 87 ? -7.350 -2.603 1.943 1.00 98.25 87 LEU A N 1
ATOM 687 C CA . LEU A 1 87 ? -8.315 -2.984 0.914 1.00 98.25 87 LEU A CA 1
ATOM 688 C C . LEU A 1 87 ? -7.558 -3.367 -0.355 1.00 98.25 87 LEU A C 1
ATOM 690 O O . LEU A 1 87 ? -6.652 -2.653 -0.788 1.00 98.25 87 LEU A O 1
ATOM 694 N N . GLN A 1 88 ? -7.929 -4.498 -0.943 1.00 97.25 88 GLN A N 1
ATOM 695 C CA . GLN A 1 88 ? -7.267 -5.024 -2.128 1.00 97.25 88 GLN A CA 1
ATOM 696 C C . GLN A 1 88 ? -8.274 -5.661 -3.084 1.00 97.25 88 GLN A C 1
ATOM 698 O O . GLN A 1 88 ? -9.047 -6.539 -2.696 1.00 97.25 88 GLN A O 1
ATOM 703 N N . ALA A 1 89 ? -8.201 -5.277 -4.356 1.00 97.81 89 ALA A N 1
ATOM 704 C CA . ALA A 1 89 ? -8.973 -5.908 -5.416 1.00 97.81 89 ALA A CA 1
ATOM 705 C C . ALA A 1 89 ? -8.223 -7.132 -5.981 1.00 97.81 89 ALA A C 1
ATOM 707 O O . ALA A 1 89 ? -7.003 -7.094 -6.154 1.00 97.81 89 ALA A O 1
ATOM 708 N N . LYS A 1 90 ? -8.927 -8.234 -6.267 1.00 96.94 9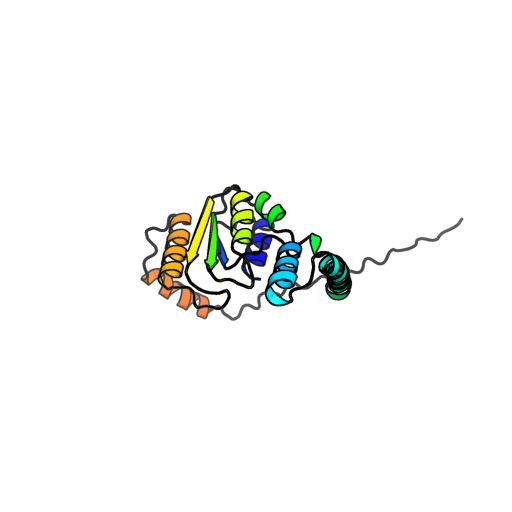0 LYS A N 1
ATOM 709 C CA . LYS A 1 90 ? -8.303 -9.477 -6.769 1.00 96.94 90 LYS A CA 1
ATOM 710 C C . LYS A 1 90 ? -7.721 -9.336 -8.177 1.00 96.94 90 LYS A C 1
ATOM 712 O O . LYS A 1 90 ? -6.746 -10.014 -8.488 1.00 96.94 90 LYS A O 1
ATOM 717 N N . GLN A 1 91 ? -8.307 -8.483 -9.014 1.00 96.69 91 GLN A N 1
ATOM 718 C CA . GLN A 1 91 ? -7.893 -8.243 -10.398 1.00 96.69 91 GLN A CA 1
ATOM 719 C C . GLN A 1 91 ? -7.225 -6.861 -10.549 1.00 96.69 91 GLN A C 1
ATOM 721 O O . GLN A 1 91 ? -7.367 -6.194 -11.573 1.00 96.69 91 GLN A O 1
ATOM 726 N N . 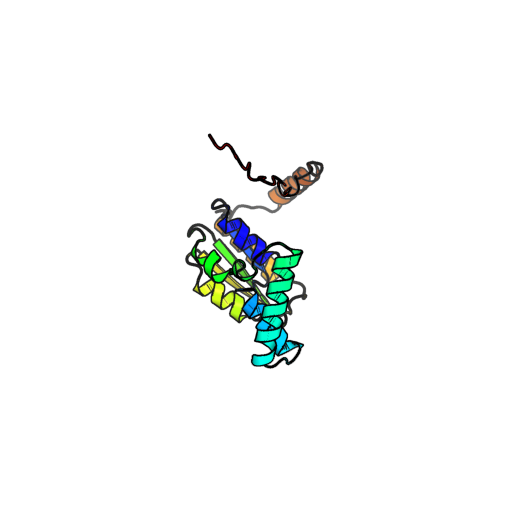ASP A 1 92 ? -6.525 -6.387 -9.510 1.00 95.69 92 ASP A N 1
ATOM 727 C CA . ASP A 1 92 ? -5.736 -5.153 -9.582 1.00 95.69 92 ASP A CA 1
ATOM 728 C C . ASP A 1 92 ? -4.465 -5.373 -10.425 1.00 95.69 92 ASP A C 1
ATOM 730 O O . ASP A 1 92 ? -3.491 -5.992 -9.991 1.00 95.69 92 ASP A O 1
ATOM 734 N N . GLU A 1 93 ? -4.489 -4.873 -11.660 1.00 93.31 93 GLU A N 1
ATOM 735 C CA . GLU A 1 93 ? -3.351 -4.931 -12.586 1.00 93.31 93 GLU A CA 1
ATOM 736 C C . GLU A 1 93 ? -2.314 -3.827 -12.343 1.00 93.31 93 GLU A C 1
ATOM 738 O O . GLU A 1 93 ? -1.189 -3.926 -12.842 1.00 93.31 93 GLU A O 1
ATOM 743 N N . LEU A 1 94 ? -2.679 -2.766 -11.609 1.00 94.50 94 LEU A N 1
ATOM 744 C CA . LEU A 1 94 ? -1.763 -1.671 -11.301 1.00 94.50 94 LEU A CA 1
ATOM 745 C C . LEU A 1 94 ? -0.891 -2.032 -10.098 1.00 94.50 94 LEU A C 1
ATOM 747 O O . LEU A 1 94 ? 0.317 -1.814 -10.121 1.00 94.50 94 LEU A O 1
ATOM 751 N N . ILE A 1 95 ? -1.515 -2.570 -9.051 1.00 95.62 95 ILE A N 1
ATOM 752 C CA . ILE A 1 95 ? -0.883 -2.895 -7.778 1.00 95.62 95 ILE A CA 1
ATOM 753 C C . ILE A 1 95 ? -1.225 -4.339 -7.434 1.00 95.62 95 ILE A C 1
ATOM 755 O O . ILE A 1 95 ? -2.291 -4.643 -6.906 1.00 95.62 95 ILE A O 1
ATOM 759 N N . GLN A 1 96 ? -0.284 -5.239 -7.714 1.00 94.81 96 GLN A N 1
ATOM 760 C CA . GLN A 1 96 ? -0.455 -6.661 -7.435 1.00 94.81 96 GLN A CA 1
ATOM 761 C C . GLN A 1 96 ? -0.679 -6.926 -5.940 1.00 94.81 96 GLN A C 1
ATOM 763 O O . GLN A 1 96 ? -0.069 -6.305 -5.066 1.00 94.81 96 GLN A O 1
ATOM 768 N N . THR A 1 97 ? -1.476 -7.951 -5.650 1.00 95.25 97 THR A N 1
ATOM 769 C CA . THR A 1 97 ? -1.882 -8.372 -4.297 1.00 95.25 97 THR A CA 1
ATOM 770 C C . THR A 1 97 ? -0.719 -8.648 -3.328 1.00 95.25 97 THR A C 1
ATOM 772 O O . THR A 1 97 ? -0.822 -8.481 -2.109 1.00 95.25 97 THR A O 1
ATOM 775 N N . LYS A 1 98 ? 0.450 -9.015 -3.861 1.00 95.94 98 LYS A N 1
ATOM 776 C CA . LYS A 1 98 ? 1.671 -9.220 -3.072 1.00 95.94 98 LYS A CA 1
ATOM 777 C C . LYS A 1 98 ? 2.123 -7.967 -2.314 1.00 95.94 98 LYS A C 1
ATOM 779 O O . LYS A 1 98 ? 2.740 -8.097 -1.264 1.00 95.94 98 LYS A O 1
ATOM 784 N N . HIS A 1 99 ? 1.823 -6.761 -2.804 1.00 97.31 99 HIS A N 1
ATOM 785 C CA . HIS A 1 99 ? 2.229 -5.530 -2.128 1.00 97.31 99 HIS A CA 1
ATOM 786 C C . HIS A 1 99 ? 1.553 -5.372 -0.765 1.00 97.31 99 HIS A C 1
ATOM 788 O O . HIS A 1 99 ? 2.240 -5.112 0.223 1.00 97.31 99 HIS A O 1
ATOM 794 N N . ALA A 1 100 ? 0.233 -5.572 -0.698 1.00 96.25 100 ALA A N 1
ATOM 795 C CA . ALA A 1 100 ? -0.495 -5.519 0.566 1.00 96.25 100 ALA A CA 1
ATOM 796 C C . ALA A 1 100 ? -0.043 -6.647 1.500 1.00 96.25 100 ALA A C 1
ATOM 798 O O . ALA A 1 100 ? 0.163 -6.408 2.685 1.00 96.25 100 ALA A O 1
ATOM 799 N N . THR A 1 101 ? 0.187 -7.846 0.954 1.00 96.00 101 THR A N 1
ATOM 800 C CA . THR A 1 101 ? 0.699 -8.998 1.714 1.00 96.00 101 THR A CA 1
ATOM 801 C C . THR A 1 101 ? 2.024 -8.663 2.407 1.00 96.00 101 THR A C 1
ATOM 803 O O . THR A 1 101 ? 2.126 -8.798 3.623 1.00 96.00 101 THR A O 1
ATOM 806 N N . LEU A 1 102 ? 2.997 -8.113 1.673 1.00 97.62 102 LEU A N 1
ATOM 807 C CA . LEU A 1 102 ? 4.289 -7.715 2.241 1.00 97.62 102 LEU A CA 1
ATOM 808 C C . LEU A 1 102 ? 4.146 -6.632 3.320 1.00 97.62 102 LEU A C 1
ATOM 810 O O . LEU A 1 102 ? 4.813 -6.693 4.350 1.00 97.62 102 LEU A O 1
ATOM 814 N N . LEU A 1 103 ? 3.279 -5.637 3.111 1.00 97.62 103 LEU A N 1
ATOM 815 C CA . LEU A 1 103 ? 3.042 -4.588 4.108 1.00 97.62 103 LEU A CA 1
ATOM 816 C C . LEU A 1 103 ? 2.407 -5.149 5.382 1.00 97.62 103 LEU A C 1
ATOM 818 O O . LEU A 1 103 ? 2.820 -4.791 6.482 1.00 97.62 103 LEU A O 1
ATOM 822 N N . ILE A 1 104 ? 1.445 -6.061 5.239 1.00 96.88 104 ILE A N 1
ATOM 823 C CA . ILE A 1 104 ? 0.815 -6.761 6.359 1.00 96.88 104 ILE A CA 1
ATOM 824 C C . ILE A 1 104 ? 1.865 -7.543 7.131 1.00 96.88 104 ILE A C 1
ATOM 826 O O . ILE A 1 104 ? 1.926 -7.408 8.345 1.00 96.88 104 ILE A O 1
ATOM 830 N N . GLU A 1 105 ? 2.700 -8.339 6.469 1.00 97.00 105 GLU A N 1
ATOM 831 C CA . GLU A 1 105 ? 3.736 -9.146 7.127 1.00 97.00 105 GLU A CA 1
ATOM 832 C C . GLU A 1 105 ? 4.726 -8.293 7.928 1.00 97.00 105 GLU A C 1
ATOM 834 O O . GLU A 1 105 ? 5.127 -8.684 9.023 1.00 97.00 105 GLU A O 1
ATOM 839 N N . ASN A 1 106 ? 5.061 -7.101 7.427 1.00 96.94 106 ASN A N 1
ATOM 840 C CA . ASN A 1 106 ? 6.025 -6.199 8.055 1.00 96.94 106 ASN A CA 1
ATOM 841 C C . ASN A 1 106 ? 5.416 -5.272 9.123 1.00 96.94 106 ASN A C 1
ATOM 843 O O . ASN A 1 106 ? 6.149 -4.750 9.962 1.00 96.94 106 ASN A O 1
ATOM 847 N N . PHE A 1 107 ? 4.096 -5.079 9.136 1.00 97.19 107 PHE A N 1
ATOM 848 C CA . PHE A 1 107 ? 3.428 -4.268 10.151 1.00 97.19 107 PHE A CA 1
ATOM 849 C C . PHE A 1 107 ? 3.151 -5.067 11.436 1.00 97.19 107 PHE A C 1
ATOM 851 O O . PHE A 1 107 ? 2.582 -6.165 11.405 1.00 97.19 107 PHE A O 1
ATOM 858 N N . ARG A 1 108 ? 3.542 -4.499 12.583 1.00 94.12 108 ARG A N 1
ATOM 859 C CA . ARG A 1 108 ? 3.484 -5.156 13.903 1.00 94.12 108 ARG A CA 1
ATOM 860 C C . ARG A 1 108 ? 2.201 -4.876 14.690 1.00 94.12 108 ARG A C 1
ATOM 862 O O . ARG A 1 108 ? 1.875 -5.650 15.585 1.00 94.12 108 ARG A O 1
ATOM 869 N N . GLY A 1 109 ? 1.480 -3.809 14.351 1.00 92.94 109 GLY A N 1
ATOM 870 C CA . GLY A 1 109 ? 0.221 -3.445 14.997 1.00 92.94 109 GLY A CA 1
ATOM 871 C C . GLY A 1 109 ? -0.982 -4.251 14.499 1.00 92.94 109 GLY A C 1
ATOM 872 O O . GLY A 1 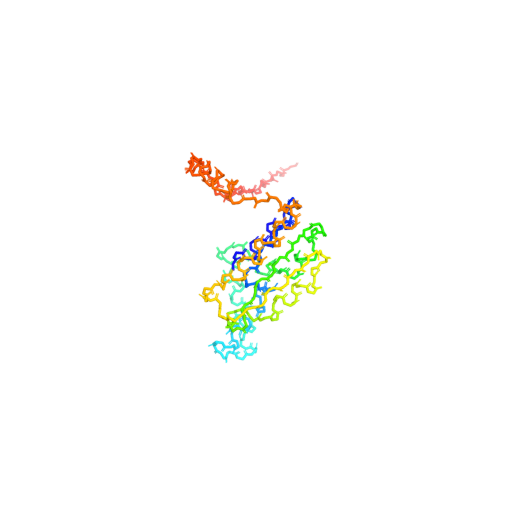109 ? -0.868 -5.260 13.791 1.00 92.94 109 GLY A O 1
ATOM 873 N N . LYS A 1 110 ? -2.178 -3.784 14.863 1.00 95.81 110 LYS A N 1
ATOM 874 C CA . LYS A 1 110 ? -3.443 -4.416 14.471 1.00 95.81 110 LYS A CA 1
ATOM 875 C C . LYS A 1 110 ? -3.697 -4.234 12.980 1.00 95.81 110 LYS A C 1
ATOM 877 O O . LYS A 1 110 ? -3.776 -3.117 12.478 1.00 95.81 110 LYS A O 1
ATOM 882 N N . LYS A 1 111 ? -3.898 -5.335 12.263 1.00 96.38 111 LYS A N 1
ATOM 883 C CA . LYS A 1 111 ? -4.097 -5.317 10.811 1.00 96.38 111 LYS A CA 1
ATOM 884 C C . LYS A 1 111 ? -5.279 -6.151 10.371 1.00 96.38 111 LYS A C 1
ATOM 886 O O . LYS A 1 111 ? -5.538 -7.221 10.918 1.00 96.38 111 LYS A O 1
ATOM 891 N N . LYS A 1 112 ? -5.962 -5.674 9.336 1.00 97.50 112 LYS A N 1
ATOM 892 C CA . LYS A 1 112 ? -7.031 -6.399 8.652 1.00 97.50 112 LYS A CA 1
ATOM 893 C C . LYS A 1 112 ? -6.852 -6.257 7.149 1.00 97.50 112 LYS A C 1
ATOM 895 O O . LYS A 1 112 ? -6.610 -5.158 6.670 1.00 97.50 112 LYS A O 1
ATOM 900 N N . LEU A 1 113 ? -7.000 -7.357 6.419 1.00 97.75 113 LEU A N 1
ATOM 901 C CA . LEU A 1 113 ? -7.080 -7.363 4.962 1.00 97.75 113 LEU A CA 1
ATOM 902 C C . LEU A 1 113 ? -8.518 -7.658 4.544 1.00 97.75 113 LEU A C 1
ATOM 904 O O . LEU A 1 113 ? -9.088 -8.658 4.982 1.00 97.75 113 LEU A O 1
ATOM 908 N N . ILE A 1 114 ? -9.076 -6.809 3.687 1.00 97.88 114 ILE A N 1
ATOM 909 C CA . ILE A 1 114 ? -10.345 -7.040 3.003 1.00 97.88 114 ILE A CA 1
ATOM 910 C C . ILE A 1 114 ? -10.032 -7.204 1.518 1.00 97.88 114 ILE A C 1
ATOM 912 O O . ILE A 1 114 ? -9.560 -6.278 0.857 1.00 97.88 114 ILE A O 1
ATOM 916 N N . THR A 1 115 ? -10.269 -8.409 1.007 1.00 97.44 115 THR A N 1
ATOM 917 C CA . THR A 1 115 ? -10.072 -8.740 -0.408 1.00 97.44 115 THR A CA 1
ATOM 918 C C . THR A 1 115 ? -11.421 -8.843 -1.100 1.00 97.44 115 THR A C 1
ATOM 920 O O . THR A 1 115 ? -12.314 -9.526 -0.601 1.00 97.44 115 THR A O 1
ATOM 923 N N . PHE A 1 116 ? -11.567 -8.204 -2.258 1.00 97.56 116 PHE A N 1
ATOM 924 C CA . PHE A 1 116 ? -12.825 -8.170 -3.004 1.00 97.56 116 PHE A CA 1
ATOM 925 C C . PHE A 1 116 ? -12.610 -8.350 -4.508 1.00 97.56 116 PHE A C 1
ATOM 927 O O . PHE A 1 116 ? -11.513 -8.137 -5.024 1.00 97.56 116 PHE A O 1
ATOM 934 N N . ASP A 1 117 ? -13.660 -8.770 -5.210 1.00 97.75 117 ASP A N 1
ATOM 935 C CA . ASP A 1 117 ? -13.648 -8.872 -6.670 1.00 97.75 117 ASP A CA 1
ATOM 936 C C . ASP A 1 117 ? -13.730 -7.478 -7.302 1.00 97.75 117 ASP A C 1
ATOM 938 O O . ASP A 1 117 ? -14.563 -6.657 -6.916 1.00 97.75 117 ASP A O 1
ATOM 942 N N . GLY A 1 118 ? -12.840 -7.200 -8.253 1.00 96.31 118 GLY A N 1
ATOM 943 C CA . GLY A 1 118 ? -12.692 -5.890 -8.870 1.00 96.31 118 GLY A CA 1
ATOM 944 C C . GLY A 1 118 ? -11.277 -5.623 -9.380 1.00 96.31 118 GLY A C 1
ATOM 945 O O . GLY A 1 118 ? -10.349 -6.402 -9.170 1.00 96.31 118 GLY A O 1
ATOM 946 N N . THR A 1 119 ? -11.112 -4.473 -10.022 1.00 96.19 119 THR A N 1
ATOM 947 C CA . THR A 1 119 ? -9.831 -3.968 -10.531 1.00 96.19 119 THR A CA 1
ATOM 948 C C . THR A 1 119 ? -9.403 -2.729 -9.747 1.00 96.19 119 THR A C 1
ATOM 950 O O . THR A 1 119 ? -10.124 -2.259 -8.865 1.00 96.19 119 THR A O 1
ATOM 953 N N . HIS A 1 120 ? -8.254 -2.137 -10.088 1.00 94.88 120 HIS A N 1
ATOM 954 C CA . HIS A 1 120 ? -7.772 -0.917 -9.430 1.00 94.88 120 HIS A CA 1
ATOM 955 C C . HIS A 1 120 ? -8.839 0.191 -9.370 1.00 94.88 120 HIS A C 1
ATOM 957 O O . HIS A 1 120 ? -9.052 0.811 -8.328 1.00 94.88 120 HIS A O 1
ATOM 963 N N . ASN A 1 121 ? -9.559 0.381 -10.480 1.00 94.62 121 ASN A N 1
ATOM 964 C CA . ASN A 1 121 ? -10.507 1.478 -10.678 1.00 94.62 121 ASN A CA 1
ATOM 965 C C . ASN A 1 121 ? -11.976 1.059 -10.519 1.00 94.62 121 ASN A C 1
ATOM 967 O O . ASN A 1 121 ? -12.867 1.877 -10.742 1.00 94.62 121 ASN A O 1
ATOM 971 N N . SER A 1 122 ? -12.260 -0.202 -10.177 1.00 95.50 122 SER A N 1
ATOM 972 C CA . SER A 1 122 ? -13.645 -0.627 -9.976 1.00 95.50 122 SER A CA 1
ATOM 973 C C . SER A 1 122 ? -14.241 0.033 -8.735 1.00 95.50 122 SER A C 1
ATOM 975 O O . SER A 1 122 ? -13.553 0.237 -7.732 1.00 95.50 122 SER A O 1
ATOM 977 N N . LEU A 1 123 ? -15.548 0.296 -8.760 1.00 95.81 123 LEU A N 1
ATOM 978 C CA . LEU A 1 123 ? -16.265 0.703 -7.554 1.00 95.81 123 LEU A CA 1
ATOM 979 C C . LEU A 1 123 ? -16.072 -0.346 -6.456 1.00 95.81 123 LEU A C 1
ATOM 981 O O . LEU A 1 123 ? -16.147 -1.550 -6.709 1.00 95.81 123 LEU A O 1
ATOM 985 N N . AR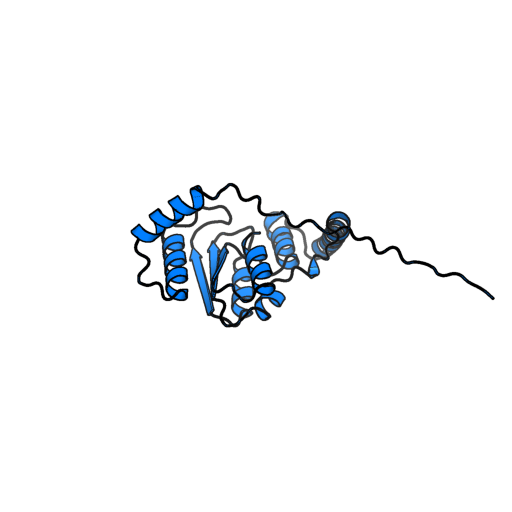G A 1 124 ? -15.808 0.117 -5.234 1.00 96.75 124 ARG A N 1
ATOM 986 C CA . ARG A 1 124 ? -15.677 -0.778 -4.084 1.00 96.75 124 ARG A CA 1
ATOM 987 C C . ARG A 1 124 ? -17.063 -1.316 -3.715 1.00 96.75 124 ARG A C 1
ATOM 989 O O . ARG A 1 124 ? -17.991 -0.511 -3.593 1.00 96.75 124 ARG A O 1
ATOM 996 N N . PRO A 1 125 ? -17.240 -2.641 -3.545 1.00 97.50 125 PRO A N 1
ATOM 997 C CA . PRO A 1 125 ? -18.533 -3.202 -3.173 1.00 97.50 125 PRO A CA 1
ATOM 998 C C . PRO A 1 125 ? -19.070 -2.577 -1.883 1.00 97.50 125 PRO A C 1
ATOM 1000 O O . PRO A 1 125 ? -18.314 -2.333 -0.942 1.00 97.50 125 PRO A O 1
ATOM 1003 N N . LYS A 1 126 ? -20.390 -2.370 -1.804 1.00 96.81 126 LYS A N 1
ATOM 1004 C CA . LYS A 1 126 ? -21.046 -1.769 -0.629 1.00 96.81 126 LYS A CA 1
ATOM 1005 C C . LYS A 1 126 ? -20.671 -2.487 0.672 1.00 96.81 126 LYS A C 1
ATOM 1007 O O . LYS A 1 126 ? -20.348 -1.833 1.655 1.00 96.81 126 LYS A O 1
ATOM 1012 N N . GLN A 1 127 ? -20.619 -3.817 0.633 1.00 96.31 127 GLN A N 1
ATOM 1013 C CA . GLN A 1 127 ? -20.227 -4.653 1.767 1.00 96.31 127 GLN A CA 1
ATOM 1014 C C . GLN A 1 127 ? -18.799 -4.363 2.258 1.00 96.31 127 GLN A C 1
ATOM 1016 O O . GLN A 1 127 ? -18.573 -4.320 3.461 1.00 96.31 127 GLN A O 1
ATOM 1021 N N . VAL A 1 128 ? -17.846 -4.107 1.352 1.00 97.44 128 VAL A N 1
ATOM 1022 C CA . VAL A 1 128 ? -16.460 -3.747 1.713 1.00 97.44 128 VAL A CA 1
ATOM 1023 C C . VAL A 1 128 ? -16.431 -2.404 2.436 1.00 97.44 128 VAL A C 1
ATOM 1025 O O . VAL A 1 128 ? -15.743 -2.255 3.445 1.00 97.44 128 VAL A O 1
ATOM 1028 N N . MET A 1 129 ? -17.207 -1.431 1.952 1.00 97.19 129 MET A N 1
ATOM 1029 C CA . MET A 1 129 ? -17.327 -0.121 2.595 1.00 97.19 129 MET A CA 1
ATOM 1030 C C . MET A 1 129 ? -17.985 -0.230 3.976 1.00 97.19 129 MET A C 1
ATOM 1032 O O . MET A 1 129 ? -17.499 0.365 4.936 1.00 97.19 129 MET A O 1
ATOM 1036 N N . GLU A 1 130 ? -19.057 -1.015 4.099 1.00 95.62 130 GLU A N 1
ATOM 1037 C CA . GLU A 1 130 ? -19.757 -1.257 5.366 1.00 95.62 130 GLU A CA 1
ATOM 1038 C C . GLU A 1 130 ? -18.863 -1.978 6.388 1.00 95.62 130 GLU A C 1
ATOM 1040 O O . GLU A 1 130 ? -18.779 -1.535 7.534 1.00 95.62 130 GLU A O 1
ATOM 1045 N N . GLU A 1 131 ? -18.130 -3.020 5.974 1.00 96.06 131 GLU A N 1
ATOM 1046 C CA . GLU A 1 131 ? -17.148 -3.714 6.820 1.00 96.06 131 GLU A CA 1
ATOM 1047 C C . GLU A 1 131 ? -16.030 -2.762 7.268 1.00 96.06 131 GLU A C 1
ATOM 1049 O O . GLU A 1 131 ? -15.686 -2.722 8.449 1.00 96.06 131 GLU A O 1
ATOM 1054 N N . THR A 1 132 ? -15.509 -1.933 6.358 1.00 96.69 132 THR A N 1
ATOM 1055 C CA . THR A 1 132 ? -14.472 -0.937 6.674 1.00 96.69 132 THR A CA 1
ATOM 1056 C C . THR A 1 132 ? -14.956 0.050 7.737 1.00 96.69 132 THR A C 1
ATOM 1058 O O . THR A 1 132 ? -14.264 0.286 8.727 1.00 96.69 132 THR A O 1
ATOM 1061 N N . VAL A 1 133 ? -16.169 0.593 7.585 1.00 95.31 133 VAL A N 1
ATOM 1062 C CA . VAL A 1 133 ? -16.768 1.504 8.573 1.00 95.31 133 VAL A CA 1
ATOM 1063 C C . VAL A 1 133 ? -16.983 0.803 9.915 1.00 95.31 133 VAL A C 1
ATOM 1065 O O . VAL A 1 133 ? -16.707 1.395 10.960 1.00 95.31 133 VAL A O 1
ATOM 1068 N N . ALA A 1 134 ? -17.445 -0.448 9.915 1.00 93.00 134 ALA A N 1
ATOM 1069 C CA . ALA A 1 134 ? -17.637 -1.219 11.140 1.00 93.00 134 ALA A CA 1
ATOM 1070 C C . ALA A 1 134 ? -16.316 -1.437 11.897 1.00 93.00 134 ALA A C 1
ATOM 1072 O O . ALA A 1 134 ? -16.270 -1.272 13.116 1.00 93.00 134 ALA A O 1
ATOM 1073 N N . LEU A 1 135 ? -15.226 -1.737 11.185 1.00 94.06 135 LEU A N 1
ATOM 1074 C CA . LEU A 1 135 ? -13.892 -1.877 11.774 1.00 94.06 135 LEU A CA 1
ATOM 1075 C C . LEU A 1 135 ? -13.379 -0.559 12.359 1.00 94.06 135 LEU A C 1
ATOM 1077 O O . LEU A 1 135 ? -12.861 -0.555 13.472 1.00 94.06 135 LEU A O 1
ATOM 1081 N N . ILE A 1 136 ? -13.574 0.564 11.658 1.00 94.69 136 ILE A N 1
ATOM 1082 C CA . ILE A 1 136 ? -13.219 1.889 12.186 1.00 94.69 136 ILE A CA 1
ATOM 1083 C C . ILE A 1 136 ? -13.978 2.146 13.492 1.00 94.69 136 ILE A C 1
ATOM 1085 O O . ILE A 1 136 ? -13.361 2.452 14.509 1.00 94.69 136 ILE A O 1
ATOM 1089 N N . LYS A 1 137 ? -15.305 1.963 13.501 1.00 92.44 137 LYS A N 1
ATOM 1090 C CA . LYS A 1 137 ? -16.126 2.130 14.712 1.00 92.44 137 LYS A CA 1
ATOM 1091 C C . LYS A 1 137 ? -15.634 1.248 15.859 1.00 92.44 137 LYS A C 1
ATOM 1093 O O . LYS A 1 137 ? -15.491 1.722 16.983 1.00 92.44 137 LYS A O 1
ATOM 1098 N N . LYS A 1 138 ? -15.310 -0.014 15.580 1.00 90.69 138 LYS A N 1
ATOM 1099 C CA . LYS A 1 138 ? -14.774 -0.938 16.584 1.00 90.69 138 LYS A CA 1
ATOM 1100 C C . LYS A 1 138 ? -13.500 -0.400 17.240 1.00 90.69 138 LYS A C 1
ATOM 1102 O O . LYS A 1 138 ? -13.386 -0.433 18.462 1.00 90.69 138 LYS A O 1
ATOM 1107 N N . GLU A 1 139 ? -12.565 0.138 16.461 1.00 89.94 139 GLU A N 1
ATOM 1108 C CA . GLU A 1 139 ? -11.314 0.676 17.006 1.00 89.94 139 GLU A CA 1
ATOM 1109 C C . GLU A 1 139 ? -11.532 1.898 17.905 1.00 89.94 139 GLU A C 1
ATOM 1111 O O . GLU A 1 139 ? -10.804 2.078 18.882 1.00 89.94 139 GLU A O 1
ATOM 1116 N N . PHE A 1 140 ? -12.560 2.708 17.653 1.00 88.62 140 PHE A N 1
ATOM 1117 C CA . PHE A 1 140 ? -12.931 3.836 18.515 1.00 88.62 140 PHE A CA 1
ATOM 1118 C C . PHE A 1 140 ? -13.812 3.445 19.718 1.00 88.62 140 PHE A C 1
ATOM 1120 O O . PHE A 1 140 ? -14.281 4.329 20.429 1.00 88.62 140 PHE A O 1
ATOM 1127 N N . GLY A 1 141 ? -14.044 2.148 19.976 1.00 82.31 141 GLY A N 1
ATOM 1128 C CA . GLY A 1 141 ? -14.946 1.698 21.052 1.00 82.31 141 GLY A CA 1
ATOM 1129 C C . GLY A 1 141 ? -16.401 2.115 20.810 1.00 82.31 141 GLY A C 1
ATOM 1130 O O . GLY A 1 141 ? -17.200 2.258 21.730 1.00 82.31 141 GLY A O 1
ATOM 1131 N N . ALA A 1 142 ? -16.724 2.361 19.547 1.00 63.84 142 ALA A N 1
ATOM 1132 C CA . ALA A 1 142 ? -17.894 3.071 19.092 1.00 63.84 142 ALA A CA 1
ATOM 1133 C C . ALA A 1 142 ? -18.971 2.096 18.599 1.00 63.84 142 ALA A C 1
ATOM 1135 O O . ALA A 1 142 ? -19.457 2.194 17.473 1.00 63.84 142 ALA A O 1
ATOM 1136 N N . GLU A 1 143 ? -19.393 1.164 19.458 1.00 55.69 143 GLU A N 1
ATOM 1137 C CA . GLU A 1 143 ? -20.591 0.353 19.180 1.00 55.69 143 GLU A CA 1
ATOM 1138 C C . GLU A 1 143 ? -21.876 1.211 19.134 1.00 55.69 143 GLU A C 1
ATOM 1140 O O . GLU A 1 143 ? -22.900 0.782 18.613 1.00 55.69 143 GLU A O 1
ATOM 1145 N N . SER A 1 144 ? -21.809 2.468 19.595 1.00 52.25 144 SER A N 1
ATOM 1146 C CA . SER A 1 144 ? -22.930 3.406 19.739 1.00 52.25 144 SER A CA 1
ATOM 1147 C C . SER A 1 144 ? -23.010 4.521 18.683 1.00 52.25 144 SER A C 1
ATOM 1149 O O . SER A 1 144 ? -23.796 5.459 18.845 1.00 52.25 144 SER A O 1
ATOM 1151 N N . TRP A 1 145 ? -22.219 4.477 17.599 1.00 57.97 145 TRP A N 1
ATOM 1152 C CA . TRP A 1 145 ? -22.325 5.479 16.523 1.00 57.97 145 TRP A CA 1
ATOM 1153 C C . TRP A 1 145 ? -23.613 5.273 15.715 1.00 57.97 145 TRP A C 1
ATOM 1155 O O . TRP A 1 145 ? -23.611 4.646 14.648 1.00 57.97 145 TRP A O 1
ATOM 1165 N N . ASN A 1 146 ? -24.708 5.819 16.244 1.00 56.84 146 ASN A N 1
ATOM 1166 C CA . ASN A 1 146 ? -26.029 5.856 15.629 1.00 56.84 146 ASN A CA 1
ATOM 1167 C C . ASN A 1 146 ? -26.024 6.825 14.432 1.00 56.84 146 ASN A C 1
ATOM 1169 O O . ASN A 1 146 ? -25.397 7.886 14.479 1.00 56.84 146 ASN A O 1
ATOM 1173 N N . GLN A 1 147 ? -26.751 6.489 13.357 1.00 56.06 147 GLN A N 1
ATOM 1174 C CA . GLN A 1 147 ? -26.823 7.285 12.113 1.00 56.06 147 GLN A CA 1
ATOM 1175 C C . GLN A 1 147 ? -27.199 8.764 12.340 1.00 56.06 147 GLN A C 1
ATOM 1177 O O . GLN A 1 147 ? -26.785 9.636 11.574 1.00 56.06 147 GLN A O 1
ATOM 1182 N N . THR A 1 148 ? -27.928 9.063 13.416 1.00 53.81 148 THR A N 1
ATOM 1183 C CA . THR A 1 148 ? -28.354 10.416 13.797 1.00 53.81 148 THR A CA 1
ATOM 1184 C C . THR A 1 148 ? -27.186 11.344 14.155 1.00 53.81 148 THR A C 1
ATOM 1186 O O . THR A 1 148 ? -27.243 12.535 13.853 1.00 53.81 148 THR A O 1
ATOM 1189 N N . THR A 1 149 ? -26.109 10.822 14.752 1.00 54.16 149 THR A N 1
ATOM 1190 C CA . THR A 1 149 ? -24.927 11.617 15.135 1.00 54.16 149 THR A CA 1
ATOM 1191 C C . THR A 1 149 ? -24.157 12.084 13.895 1.00 54.16 149 THR A C 1
ATOM 1193 O O . THR A 1 149 ? -23.789 13.252 13.789 1.00 54.16 149 THR A O 1
ATOM 1196 N N . PHE A 1 150 ? -24.032 11.209 12.892 1.00 53.03 150 PHE A N 1
ATOM 1197 C CA . PHE A 1 150 ? -23.276 11.470 11.664 1.00 53.03 150 PHE A CA 1
ATOM 1198 C C . PHE A 1 150 ? -23.909 12.564 10.785 1.00 53.03 150 PHE A C 1
ATOM 1200 O O . PHE A 1 150 ? -23.217 13.433 10.258 1.00 53.03 150 PHE A O 1
ATOM 1207 N N . GLN A 1 151 ? -25.244 12.592 10.683 1.00 51.62 151 GLN A N 1
ATOM 1208 C CA . GLN A 1 151 ? -25.964 13.644 9.947 1.00 51.62 151 GLN A CA 1
ATOM 1209 C C . GLN A 1 151 ? -25.807 15.030 10.592 1.00 51.62 151 GLN A C 1
ATOM 1211 O O . GLN A 1 151 ? -25.818 16.049 9.899 1.00 51.62 151 GLN A O 1
ATOM 1216 N N . LYS A 1 152 ? -25.648 15.081 11.919 1.00 49.75 152 LYS A N 1
ATOM 1217 C CA . LYS A 1 152 ? -25.477 16.330 12.670 1.00 49.75 152 LYS A CA 1
ATOM 1218 C C . LYS A 1 152 ? -24.068 16.907 12.490 1.00 49.75 152 LYS A C 1
ATOM 1220 O O . LYS A 1 152 ? -23.935 18.117 12.333 1.00 49.75 152 LYS A O 1
ATOM 1225 N N . GLU A 1 153 ? -23.047 16.051 12.430 1.00 53.25 153 GLU A N 1
ATOM 1226 C CA . GLU A 1 153 ? -21.648 16.447 12.205 1.00 53.25 153 GLU A CA 1
ATOM 1227 C C . GLU A 1 153 ? -21.359 16.852 10.755 1.00 53.25 153 GLU A C 1
ATOM 1229 O O . GLU A 1 153 ? -20.697 17.866 10.534 1.00 53.25 153 GLU A O 1
ATOM 1234 N N . ILE A 1 154 ? -21.927 16.157 9.760 1.00 54.16 154 ILE A N 1
ATOM 1235 C CA . ILE A 1 154 ? -21.810 16.565 8.347 1.00 54.16 154 ILE A CA 1
ATOM 1236 C C . ILE A 1 154 ? -22.384 17.974 8.139 1.00 54.16 154 ILE A C 1
ATOM 1238 O O . ILE A 1 154 ? -21.753 18.808 7.490 1.00 54.16 154 ILE A O 1
ATOM 1242 N N . LYS A 1 155 ? -23.537 18.276 8.754 1.00 43.78 155 LYS A N 1
ATOM 1243 C CA . LYS A 1 155 ? -24.156 19.614 8.716 1.00 43.78 155 LYS A CA 1
ATOM 1244 C C . LYS A 1 155 ? -23.330 20.694 9.426 1.00 43.78 155 LYS A C 1
ATOM 1246 O O . LYS A 1 155 ? -23.481 21.875 9.112 1.00 43.78 155 LYS A O 1
ATOM 1251 N N . LEU A 1 156 ? -22.504 20.311 10.402 1.00 47.09 156 LEU A N 1
ATOM 1252 C CA . LEU A 1 156 ? -21.631 21.222 11.145 1.00 47.09 156 LEU A CA 1
ATOM 1253 C C . LEU A 1 156 ? -20.332 21.499 10.368 1.00 47.09 156 LEU A C 1
ATOM 1255 O O . LEU A 1 156 ? -19.913 22.649 10.262 1.00 47.09 156 LEU A O 1
ATOM 1259 N N . SER A 1 157 ? -19.748 20.469 9.747 1.00 48.72 157 SER A N 1
ATOM 1260 C CA . SER A 1 157 ? -18.556 20.579 8.895 1.00 48.72 157 SER A CA 1
ATOM 1261 C C . SER A 1 157 ? -18.825 21.385 7.617 1.00 48.72 157 SER A C 1
ATOM 1263 O O . SER A 1 157 ? -18.016 22.235 7.243 1.00 48.72 157 SER A O 1
ATOM 1265 N N . SER A 1 158 ? -20.010 21.236 7.011 1.00 49.50 158 SER A N 1
ATOM 1266 C CA . SER A 1 158 ? -20.426 22.033 5.847 1.00 49.50 158 SER A CA 1
ATOM 1267 C C . SER A 1 158 ? -20.629 23.525 6.148 1.00 49.50 158 SER A C 1
ATOM 1269 O O . SER A 1 158 ? -20.776 24.318 5.224 1.00 49.50 158 SER A O 1
ATOM 1271 N N . ARG A 1 159 ? -20.673 23.930 7.428 1.00 45.47 159 ARG A N 1
ATOM 1272 C CA . ARG A 1 159 ? -20.706 25.348 7.836 1.00 45.47 159 ARG A CA 1
ATOM 1273 C C . ARG A 1 159 ? -19.313 25.951 8.039 1.00 45.47 159 ARG A C 1
ATOM 1275 O O . ARG A 1 159 ? -19.199 27.169 8.047 1.00 45.47 159 ARG A O 1
ATOM 1282 N N . HIS A 1 160 ? -18.269 25.129 8.167 1.00 44.69 160 HIS A N 1
ATOM 1283 C CA . HIS A 1 160 ? -16.887 25.566 8.413 1.00 44.69 160 HIS A CA 1
ATOM 1284 C C . HIS A 1 160 ? -15.955 25.418 7.200 1.00 44.69 160 HIS A C 1
ATOM 1286 O O . HIS A 1 160 ? -14.743 25.584 7.327 1.00 44.69 160 HIS A O 1
ATOM 1292 N N . SER A 1 161 ? -16.492 25.174 6.001 1.00 43.81 161 SER A N 1
ATOM 1293 C CA . SER A 1 161 ? -15.730 25.023 4.748 1.00 43.81 161 SER A CA 1
ATOM 1294 C C . SER A 1 161 ? -15.112 26.331 4.208 1.00 43.81 161 SER A C 1
ATOM 1296 O O . SER A 1 161 ? -14.925 26.472 3.004 1.00 43.81 161 SER A O 1
ATOM 1298 N N . SER A 1 162 ? -14.784 27.290 5.077 1.00 44.75 162 SER A N 1
ATOM 1299 C CA . SER A 1 162 ? -14.079 28.533 4.740 1.00 44.75 162 SER A CA 1
ATOM 1300 C C . SER A 1 162 ? -12.814 28.735 5.579 1.00 44.75 162 SER A C 1
ATOM 1302 O O . SER A 1 162 ? -12.464 29.865 5.918 1.00 44.75 162 SER A O 1
ATOM 1304 N N . VAL A 1 163 ? -12.125 27.656 5.949 1.00 47.59 163 VAL A N 1
ATOM 1305 C CA . VAL A 1 163 ? -10.768 27.757 6.495 1.00 47.59 163 VAL A CA 1
ATOM 1306 C C . VAL A 1 163 ? -9.813 27.255 5.424 1.00 47.59 163 VAL A C 1
ATOM 1308 O O . VAL A 1 163 ? -9.749 26.059 5.148 1.00 47.59 163 VAL A O 1
ATOM 1311 N N . ASN A 1 164 ? -9.098 28.191 4.796 1.00 43.41 164 ASN A N 1
ATOM 1312 C CA . ASN A 1 164 ? -7.945 27.897 3.954 1.00 43.41 164 ASN A CA 1
ATOM 1313 C C . ASN A 1 164 ? -6.952 27.074 4.780 1.00 43.41 164 ASN A C 1
ATOM 1315 O O . ASN A 1 164 ? -6.227 27.624 5.609 1.00 43.41 164 ASN A O 1
ATOM 1319 N N . ALA A 1 165 ? -6.927 25.759 4.570 1.00 42.53 165 ALA A N 1
ATOM 1320 C CA . ALA A 1 165 ? -5.837 24.930 5.050 1.00 42.53 165 ALA A CA 1
ATOM 1321 C C . ALA A 1 165 ? -4.559 25.420 4.348 1.00 42.53 165 ALA A C 1
ATOM 1323 O O . ALA A 1 165 ? -4.529 25.445 3.112 1.00 42.53 165 ALA A O 1
ATOM 1324 N N . PRO A 1 166 ? -3.523 25.867 5.077 1.00 36.12 166 PRO A N 1
ATOM 1325 C CA . PRO A 1 166 ? -2.288 26.281 4.441 1.00 36.12 166 PRO A CA 1
ATOM 1326 C C . PRO A 1 166 ? -1.675 25.057 3.759 1.00 36.12 166 PRO A C 1
ATOM 1328 O O . PRO A 1 166 ? -1.292 24.089 4.412 1.00 36.12 166 PRO A O 1
ATOM 1331 N N . LEU A 1 167 ? -1.605 25.096 2.426 1.00 40.84 167 LEU A N 1
ATOM 1332 C CA . LEU A 1 167 ? -0.747 24.204 1.655 1.00 40.84 167 LEU A CA 1
ATOM 1333 C C . LEU A 1 167 ? 0.663 24.307 2.242 1.00 40.84 167 LEU A C 1
ATOM 1335 O O . LEU A 1 167 ? 1.135 25.422 2.479 1.00 40.84 167 LEU A O 1
ATOM 1339 N N . LEU A 1 168 ? 1.309 23.161 2.478 1.00 36.75 168 LEU A N 1
ATOM 1340 C CA . LEU A 1 168 ? 2.708 23.069 2.898 1.00 36.75 168 LEU A CA 1
ATOM 1341 C C . LEU A 1 168 ? 3.559 23.967 1.994 1.00 36.75 168 LEU A C 1
ATOM 1343 O O . LEU A 1 168 ? 3.875 23.634 0.852 1.00 36.75 168 LEU A O 1
ATOM 1347 N N . ARG A 1 169 ? 3.881 25.157 2.501 1.00 34.03 169 ARG A N 1
ATOM 1348 C CA . ARG A 1 169 ? 4.761 26.105 1.837 1.00 34.03 169 ARG A CA 1
ATOM 1349 C C . ARG A 1 169 ? 6.157 25.561 2.084 1.00 34.03 169 ARG A C 1
ATOM 1351 O O . ARG A 1 169 ? 6.642 25.620 3.207 1.00 34.03 169 ARG A O 1
ATOM 1358 N N . ALA A 1 170 ? 6.776 24.990 1.055 1.00 35.44 170 ALA A N 1
ATOM 1359 C CA . ALA A 1 170 ? 8.194 24.674 1.104 1.00 35.44 170 ALA A CA 1
ATOM 1360 C C . ALA A 1 170 ? 8.947 25.971 1.433 1.00 35.44 170 ALA A C 1
ATOM 1362 O O . ALA A 1 170 ? 8.962 26.915 0.635 1.00 35.44 170 ALA A O 1
ATOM 1363 N N . SER A 1 171 ? 9.498 26.049 2.641 1.00 32.44 171 SER A N 1
ATOM 1364 C CA . SER A 1 171 ? 10.305 27.174 3.093 1.00 32.44 171 SER A CA 1
ATOM 1365 C C . SER A 1 171 ? 11.563 27.231 2.234 1.00 32.44 171 SER A C 1
ATOM 1367 O O . SER A 1 171 ? 12.501 26.463 2.429 1.00 32.44 171 SER A O 1
ATOM 1369 N N . LYS A 1 172 ? 11.580 28.133 1.248 1.00 40.47 172 LYS A N 1
ATOM 1370 C CA . LYS A 1 172 ? 12.808 28.545 0.569 1.00 40.47 172 LYS A CA 1
ATOM 1371 C C . LYS A 1 172 ? 13.630 29.372 1.551 1.00 40.47 172 LYS A C 1
ATOM 1373 O O . LYS A 1 172 ? 13.548 30.595 1.541 1.00 40.47 172 LYS A O 1
ATOM 1378 N N . THR A 1 173 ? 14.425 28.707 2.377 1.00 31.19 173 THR A N 1
ATOM 1379 C CA . THR A 1 173 ? 15.554 29.354 3.043 1.00 31.19 173 THR A CA 1
ATOM 1380 C C . THR A 1 173 ? 16.818 28.750 2.454 1.00 31.19 173 THR A C 1
ATOM 1382 O O . THR A 1 173 ? 17.312 27.726 2.914 1.00 31.19 173 THR A O 1
ATOM 1385 N N . SER A 1 174 ? 17.308 29.368 1.377 1.00 31.97 174 SER A N 1
ATOM 1386 C CA . SER A 1 174 ? 18.694 29.203 0.947 1.00 31.97 174 SER A CA 1
ATOM 1387 C C . SER A 1 174 ? 19.584 29.711 2.072 1.00 31.97 174 SER A C 1
ATOM 1389 O O . SER A 1 174 ? 19.642 30.913 2.319 1.00 31.97 174 SER A O 1
ATOM 1391 N N . ILE A 1 175 ? 20.267 28.800 2.755 1.00 32.38 175 ILE A N 1
ATOM 1392 C CA . ILE A 1 175 ? 21.426 29.152 3.567 1.00 32.38 175 ILE A CA 1
ATOM 1393 C C . ILE A 1 175 ? 22.567 29.362 2.571 1.00 32.38 175 ILE A C 1
ATOM 1395 O O . ILE A 1 175 ? 23.093 28.412 1.996 1.00 32.38 175 ILE A O 1
ATOM 1399 N N . ILE A 1 176 ? 22.868 30.628 2.297 1.00 33.28 176 ILE A N 1
ATOM 1400 C CA . ILE A 1 176 ? 24.075 31.044 1.584 1.00 33.28 176 ILE A CA 1
ATOM 1401 C C . ILE A 1 176 ? 25.235 30.878 2.581 1.00 33.28 176 ILE A C 1
ATOM 1403 O O . ILE A 1 176 ? 25.138 31.435 3.677 1.00 33.28 176 ILE A O 1
ATOM 1407 N N . PRO A 1 177 ? 26.310 30.136 2.262 1.00 31.23 177 PRO A N 1
ATOM 1408 C CA . PRO A 1 177 ? 27.497 30.110 3.106 1.00 31.23 177 PRO A CA 1
ATOM 1409 C C . PRO A 1 177 ? 28.161 31.489 3.063 1.00 31.23 177 PRO A C 1
ATOM 1411 O O . PRO A 1 177 ? 28.522 31.968 1.989 1.00 31.23 177 PRO A O 1
ATOM 1414 N N . GLN A 1 178 ? 28.299 32.133 4.220 1.00 32.59 178 GLN A N 1
ATOM 1415 C CA . GLN A 1 178 ? 29.197 33.273 4.383 1.00 32.59 178 GLN A CA 1
ATOM 1416 C C . GLN A 1 178 ? 30.627 32.721 4.368 1.00 32.59 178 GLN A C 1
ATOM 1418 O O . GLN A 1 178 ? 31.016 31.960 5.251 1.00 32.59 178 GLN A O 1
ATOM 1423 N N . THR A 1 179 ? 31.377 33.054 3.325 1.00 37.09 179 THR A N 1
ATOM 1424 C CA . THR A 1 179 ? 32.836 32.979 3.302 1.00 37.09 179 THR A CA 1
ATOM 1425 C C . THR A 1 179 ? 33.372 34.153 4.114 1.00 37.09 179 THR A C 1
ATOM 1427 O O . THR A 1 179 ? 33.212 35.298 3.694 1.00 37.09 179 THR A O 1
ATOM 1430 N N . GLU A 1 180 ? 33.987 33.887 5.263 1.00 36.44 180 GLU A N 1
ATOM 1431 C CA . GLU A 1 180 ? 34.900 34.842 5.890 1.00 36.44 180 GLU A CA 1
ATOM 1432 C C . GLU A 1 180 ? 36.308 34.550 5.368 1.00 36.44 180 GLU A C 1
ATOM 1434 O O . GLU A 1 180 ? 37.000 33.653 5.845 1.00 36.44 180 GLU A O 1
ATOM 1439 N N . ASP A 1 181 ? 36.696 35.310 4.345 1.00 38.75 181 ASP A N 1
ATOM 1440 C CA . ASP A 1 181 ? 38.092 35.652 4.113 1.00 38.75 181 ASP A CA 1
ATOM 1441 C C . ASP A 1 181 ? 38.468 36.740 5.123 1.00 38.75 181 ASP A C 1
ATOM 1443 O O . ASP A 1 181 ? 37.871 37.820 5.134 1.00 38.75 181 ASP A O 1
ATOM 1447 N N . THR A 1 182 ? 39.481 36.501 5.951 1.00 39.88 182 THR A N 1
ATOM 1448 C CA . THR A 1 182 ? 40.405 37.571 6.345 1.00 39.88 182 THR A CA 1
ATOM 1449 C C . THR A 1 182 ? 41.761 36.973 6.699 1.00 39.88 182 THR A C 1
ATOM 1451 O O . THR A 1 182 ? 41.934 36.327 7.730 1.00 39.88 182 THR A O 1
ATOM 1454 N N . GLU A 1 183 ? 42.723 37.192 5.805 1.00 39.25 183 GLU A N 1
ATOM 1455 C CA . GLU A 1 183 ? 44.148 37.206 6.120 1.00 39.25 183 GLU A CA 1
ATOM 1456 C C . GLU A 1 183 ? 44.456 38.446 6.972 1.00 39.25 183 GLU A C 1
ATOM 1458 O O . GLU A 1 183 ? 44.103 39.560 6.573 1.00 39.25 183 GLU A O 1
ATOM 1463 N N . GLN A 1 184 ? 45.127 38.253 8.112 1.00 38.06 184 GLN A N 1
ATOM 1464 C CA . GLN A 1 184 ? 46.386 38.914 8.503 1.00 38.06 184 GLN A CA 1
ATOM 1465 C C . GLN A 1 184 ? 46.890 38.370 9.841 1.00 38.06 184 GLN A C 1
ATOM 1467 O O . GLN A 1 184 ? 46.089 38.300 10.799 1.00 38.06 184 GLN A O 1
#

pLDDT: mean 82.76, std 21.95, range [31.19, 98.38]

Organism: Paramecium octaurelia (NCBI:txid43137)